Protein AF-A0A9E2MJJ1-F1 (afdb_monomer_lite)

pLDDT: mean 87.0, std 14.07, range [44.28, 97.94]

Sequence (61 aa):
SEASRILGWEPRVRFGELVRIMMDADLELAGLDAPGDGKRVLDEKFGNWHNWEDQVVSMER

Structure (mmCIF, N/CA/C/O backbone):
data_AF-A0A9E2MJJ1-F1
#
_entry.id   AF-A0A9E2MJJ1-F1
#
loop_
_atom_site.group_PDB
_atom_site.id
_atom_site.type_symbol
_atom_site.label_atom_id
_atom_site.label_alt_id
_atom_site.label_comp_id
_atom_site.label_asym_id
_atom_site.label_entity_id
_atom_site.label_seq_id
_atom_site.pdbx_PDB_ins_code
_atom_site.Cartn_x
_atom_site.Cartn_y
_atom_site.Cartn_z
_atom_site.occupancy
_atom_site.B_iso_or_equiv
_atom_site.auth_seq_id
_atom_site.auth_comp_id
_atom_site.auth_asym_id
_atom_site.auth_atom_id
_atom_site.pdbx_PDB_model_num
ATOM 1 N N . SER A 1 1 ? 17.515 1.855 -14.414 1.00 89.06 1 SER A N 1
ATOM 2 C CA . SER A 1 1 ? 18.506 1.082 -13.633 1.00 89.06 1 SER A CA 1
ATOM 3 C C . SER A 1 1 ? 18.938 -0.133 -14.439 1.00 89.06 1 SER A C 1
ATOM 5 O O . SER A 1 1 ? 18.266 -0.472 -15.410 1.00 89.06 1 SER A O 1
ATOM 7 N N . GLU A 1 2 ? 20.024 -0.797 -14.043 1.00 95.88 2 GLU A N 1
ATOM 8 C CA . GLU A 1 2 ? 20.447 -2.069 -14.648 1.00 95.88 2 GLU A CA 1
ATOM 9 C C . GLU A 1 2 ? 19.325 -3.123 -14.614 1.00 95.88 2 GLU A C 1
ATOM 11 O O . GLU A 1 2 ? 19.024 -3.732 -15.637 1.00 95.88 2 GLU A O 1
ATOM 16 N N . ALA A 1 3 ? 18.615 -3.236 -13.485 1.00 96.50 3 ALA A N 1
ATOM 17 C CA . ALA A 1 3 ? 17.485 -4.151 -13.316 1.00 96.50 3 ALA A CA 1
ATOM 18 C C . ALA A 1 3 ? 16.334 -3.886 -14.303 1.00 96.50 3 ALA A C 1
ATOM 20 O O . ALA A 1 3 ? 15.813 -4.818 -14.907 1.00 96.50 3 ALA A O 1
ATOM 21 N N . SER A 1 4 ? 15.967 -2.622 -14.526 1.00 95.62 4 SER A N 1
ATOM 22 C CA . SER A 1 4 ? 14.927 -2.277 -15.504 1.00 95.62 4 SER A CA 1
ATOM 23 C C . SER A 1 4 ? 15.347 -2.633 -16.936 1.00 95.62 4 SER A C 1
ATOM 25 O O . SER A 1 4 ? 14.547 -3.165 -17.696 1.00 95.62 4 SER A O 1
ATOM 27 N N . ARG A 1 5 ? 16.621 -2.421 -17.293 1.00 97.31 5 ARG A N 1
ATOM 28 C CA . ARG A 1 5 ? 17.138 -2.687 -18.644 1.00 97.31 5 ARG A CA 1
ATOM 29 C C . ARG A 1 5 ? 17.293 -4.180 -18.950 1.00 97.31 5 ARG A C 1
ATOM 31 O O . ARG A 1 5 ? 17.004 -4.590 -20.066 1.00 97.31 5 ARG A O 1
ATOM 38 N N . ILE A 1 6 ? 17.801 -4.964 -17.997 1.00 97.94 6 ILE A N 1
ATOM 39 C CA . ILE A 1 6 ? 18.108 -6.390 -18.207 1.00 97.94 6 ILE A CA 1
ATOM 40 C C . ILE A 1 6 ? 16.891 -7.270 -17.917 1.00 97.94 6 ILE A C 1
ATOM 42 O O . ILE A 1 6 ? 16.658 -8.242 -18.626 1.00 97.94 6 ILE A O 1
ATOM 46 N N . LEU A 1 7 ? 16.122 -6.939 -16.878 1.00 96.38 7 LEU A N 1
ATOM 47 C CA . LEU A 1 7 ? 15.051 -7.796 -16.363 1.00 96.38 7 LEU A CA 1
ATOM 48 C C . LEU A 1 7 ? 13.652 -7.247 -16.660 1.00 96.38 7 LEU A C 1
ATOM 50 O O . LEU A 1 7 ? 12.670 -7.879 -16.284 1.00 96.38 7 LEU A O 1
ATOM 54 N N . GLY A 1 8 ? 13.541 -6.052 -17.252 1.00 96.00 8 GLY A N 1
ATOM 55 C CA . GLY A 1 8 ? 12.255 -5.357 -17.358 1.00 96.00 8 GLY A CA 1
ATOM 56 C C . GLY A 1 8 ? 11.664 -5.011 -15.988 1.00 96.00 8 GLY A C 1
ATOM 57 O O . GLY A 1 8 ? 10.459 -4.819 -15.871 1.00 96.00 8 GLY A O 1
ATOM 58 N N . TRP A 1 9 ? 12.488 -4.985 -14.934 1.00 96.50 9 TRP A N 1
ATOM 59 C CA . TRP A 1 9 ? 11.996 -4.804 -13.576 1.00 96.50 9 TRP A CA 1
ATOM 60 C C . TRP A 1 9 ? 11.499 -3.377 -13.352 1.00 96.50 9 TRP A C 1
ATOM 62 O O . TRP A 1 9 ? 12.229 -2.404 -13.574 1.00 96.50 9 TRP A O 1
ATOM 72 N N . GLU A 1 10 ? 10.285 -3.272 -12.825 1.00 94.81 10 GLU A N 1
ATOM 73 C CA . GLU A 1 10 ? 9.700 -2.034 -12.332 1.00 94.81 10 GLU A CA 1
ATOM 74 C C . GLU A 1 10 ? 8.939 -2.274 -11.018 1.00 94.81 10 GLU A C 1
ATOM 76 O O . GLU A 1 10 ? 8.399 -3.365 -10.796 1.00 94.81 10 GLU A O 1
ATOM 81 N N . PRO A 1 11 ? 8.893 -1.276 -10.117 1.00 93.75 11 PRO A N 1
ATOM 82 C CA . PRO A 1 11 ? 8.131 -1.394 -8.885 1.00 93.75 11 PRO A CA 1
ATOM 83 C C . PRO A 1 11 ? 6.632 -1.395 -9.195 1.00 93.75 11 PRO A C 1
ATOM 85 O O . PRO A 1 11 ? 6.101 -0.427 -9.739 1.00 93.75 11 PRO A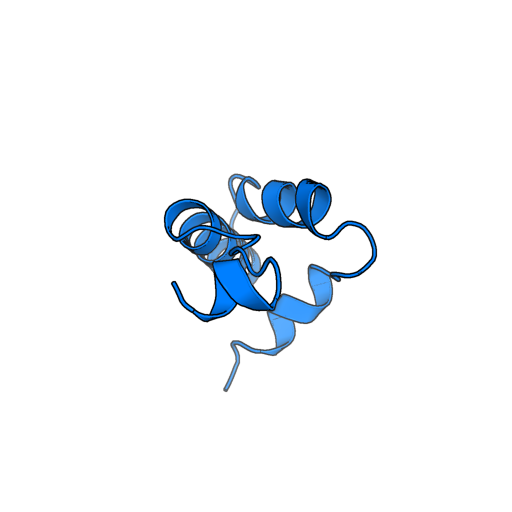 O 1
ATOM 88 N N . ARG A 1 12 ? 5.932 -2.456 -8.779 1.00 92.94 12 ARG A N 1
ATOM 89 C CA . ARG A 1 12 ? 4.464 -2.513 -8.871 1.00 92.94 12 ARG A CA 1
ATOM 90 C C . ARG A 1 12 ? 3.788 -1.521 -7.924 1.0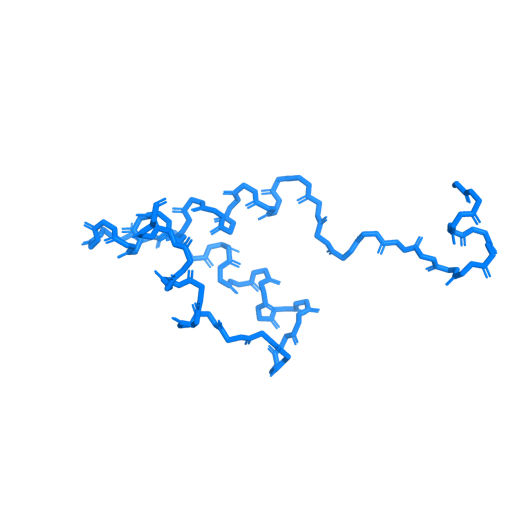0 92.94 12 ARG A C 1
ATOM 92 O O . ARG A 1 12 ? 2.754 -0.967 -8.274 1.00 92.94 12 ARG A O 1
ATOM 99 N N . VAL A 1 13 ? 4.384 -1.259 -6.761 1.00 94.56 13 VAL A N 1
ATOM 100 C CA . VAL A 1 13 ? 3.874 -0.328 -5.740 1.00 94.56 13 VAL A CA 1
ATOM 101 C C . VAL A 1 13 ? 4.884 0.794 -5.531 1.00 94.56 13 VAL A C 1
ATOM 103 O O . VAL A 1 13 ? 6.076 0.544 -5.351 1.00 94.56 13 VAL A O 1
ATOM 106 N N . ARG A 1 14 ? 4.415 2.042 -5.564 1.00 95.19 14 ARG A N 1
ATOM 107 C CA . ARG A 1 14 ? 5.212 3.242 -5.269 1.00 95.19 14 ARG A CA 1
ATOM 108 C C . ARG A 1 14 ? 5.018 3.670 -3.817 1.00 95.19 14 ARG A C 1
ATOM 110 O O . ARG A 1 14 ? 4.062 3.273 -3.165 1.00 95.19 14 ARG A O 1
ATOM 117 N N . PHE A 1 15 ? 5.895 4.541 -3.322 1.00 96.12 15 PHE A N 1
ATOM 118 C CA . PHE A 1 15 ? 5.903 4.944 -1.911 1.00 96.12 15 PHE A CA 1
ATOM 119 C C . PHE A 1 15 ? 4.544 5.442 -1.389 1.00 96.12 15 PHE A C 1
ATOM 121 O O . PHE A 1 15 ? 4.095 4.988 -0.346 1.00 96.12 15 PHE A O 1
ATOM 128 N N . GLY A 1 16 ? 3.846 6.312 -2.126 1.00 97.12 16 GLY A N 1
ATOM 129 C CA . GLY A 1 16 ? 2.535 6.811 -1.685 1.00 97.12 16 GLY A CA 1
ATOM 130 C C . GLY A 1 16 ? 1.454 5.728 -1.605 1.00 97.12 16 GLY A C 1
ATOM 131 O O . GLY A 1 16 ? 0.567 5.798 -0.764 1.00 97.12 16 GLY A O 1
ATOM 132 N N . GLU A 1 17 ? 1.543 4.707 -2.454 1.00 96.56 17 GLU A N 1
ATOM 133 C CA . GLU A 1 17 ? 0.638 3.558 -2.426 1.00 96.56 17 GLU A CA 1
ATOM 134 C C . GLU A 1 17 ? 0.974 2.634 -1.253 1.00 96.56 17 GLU A C 1
ATOM 136 O O . GLU A 1 17 ? 0.073 2.185 -0.555 1.00 96.56 17 GLU A O 1
ATOM 141 N N . LEU A 1 18 ? 2.267 2.430 -0.983 1.00 95.44 18 LEU A N 1
ATOM 142 C CA . LEU A 1 18 ? 2.736 1.691 0.187 1.00 95.44 18 LEU A CA 1
ATOM 143 C C . LEU A 1 18 ? 2.255 2.336 1.493 1.00 95.44 18 LEU A C 1
ATOM 145 O O . LEU A 1 18 ? 1.758 1.634 2.363 1.00 95.44 18 LEU A O 1
ATOM 149 N N . VAL A 1 19 ? 2.341 3.665 1.617 1.00 96.19 19 VAL A N 1
ATOM 150 C CA . VAL A 1 19 ? 1.861 4.380 2.814 1.00 96.19 19 VAL A CA 1
ATOM 151 C C . VAL A 1 19 ? 0.359 4.177 3.024 1.00 96.19 19 VAL A C 1
ATOM 153 O O . VAL A 1 19 ? -0.069 3.977 4.153 1.00 96.19 19 VAL A O 1
ATOM 156 N N . ARG A 1 20 ? -0.442 4.179 1.951 1.00 96.25 20 ARG A N 1
ATOM 157 C CA . ARG A 1 20 ? -1.889 3.908 2.035 1.00 96.25 20 ARG A CA 1
ATOM 158 C C . ARG A 1 20 ? -2.180 2.476 2.479 1.00 96.25 20 ARG A C 1
ATOM 160 O O . ARG A 1 20 ? -3.041 2.283 3.323 1.00 96.25 20 ARG A O 1
ATOM 167 N N . ILE A 1 21 ? -1.433 1.501 1.952 1.00 94.19 21 ILE A N 1
ATOM 168 C CA . ILE A 1 21 ? -1.506 0.096 2.385 1.00 94.19 21 ILE A CA 1
ATOM 169 C C . ILE A 1 21 ? -1.220 -0.020 3.883 1.00 94.19 21 ILE A C 1
ATOM 171 O O . ILE A 1 21 ? -2.010 -0.622 4.600 1.00 94.19 21 ILE A O 1
ATOM 175 N N . MET A 1 22 ? -0.126 0.584 4.354 1.00 92.94 22 MET A N 1
ATOM 176 C CA . MET A 1 22 ? 0.255 0.542 5.769 1.00 92.94 22 MET A CA 1
ATOM 177 C C . MET A 1 22 ? -0.789 1.220 6.664 1.00 92.94 22 MET A C 1
ATOM 179 O O . MET A 1 22 ? -1.163 0.663 7.686 1.00 92.94 22 MET A O 1
ATOM 183 N N . MET A 1 23 ? -1.293 2.390 6.262 1.00 94.94 23 MET A N 1
ATOM 184 C CA . MET A 1 23 ? -2.276 3.139 7.047 1.00 94.94 23 MET A CA 1
ATOM 185 C C . MET A 1 23 ? -3.597 2.384 7.195 1.00 94.94 23 MET A C 1
ATOM 187 O O . MET A 1 23 ? -4.137 2.325 8.294 1.00 94.94 23 MET A O 1
ATOM 191 N N . ASP A 1 24 ? -4.112 1.804 6.108 1.00 94.69 24 ASP A N 1
ATOM 192 C CA . ASP A 1 24 ? -5.337 1.006 6.168 1.00 94.69 24 ASP A CA 1
ATOM 193 C C . ASP A 1 24 ? -5.150 -0.226 7.061 1.00 94.69 24 ASP A C 1
ATOM 195 O O . ASP A 1 24 ? -6.0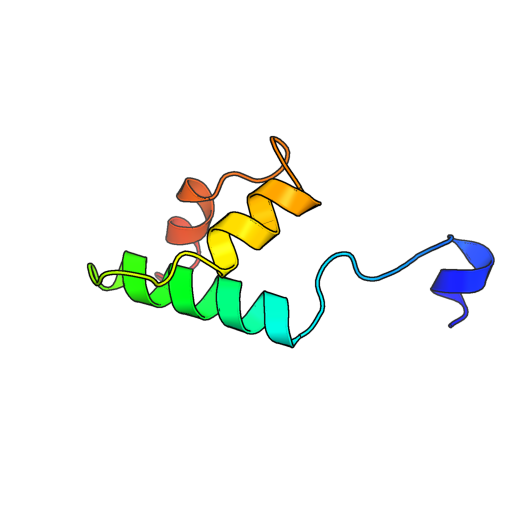10 -0.507 7.892 1.00 94.69 24 ASP A O 1
ATOM 199 N N . ALA A 1 25 ? -4.013 -0.920 6.938 1.00 91.75 25 ALA A N 1
ATOM 200 C CA . ALA A 1 25 ? -3.708 -2.084 7.766 1.00 91.75 25 ALA A CA 1
ATOM 201 C C . ALA A 1 25 ? -3.629 -1.729 9.263 1.00 91.75 25 ALA A C 1
ATOM 203 O O . ALA A 1 25 ? -4.223 -2.426 10.082 1.00 91.75 25 ALA A O 1
ATOM 204 N N . ASP A 1 26 ? -2.955 -0.629 9.621 1.00 91.94 26 ASP A N 1
ATOM 205 C CA . ASP A 1 26 ? -2.853 -0.158 11.009 1.00 91.94 26 ASP A CA 1
ATOM 206 C C . ASP A 1 26 ? -4.215 0.265 11.585 1.00 91.94 26 ASP A C 1
ATOM 208 O O . ASP A 1 26 ? -4.518 -0.024 12.744 1.00 91.94 26 ASP A O 1
ATOM 212 N N . LEU A 1 27 ? -5.051 0.947 10.790 1.00 93.56 27 LEU A N 1
ATOM 213 C CA . LEU A 1 27 ? -6.395 1.354 11.210 1.00 93.56 27 LEU A CA 1
ATOM 214 C C . LEU A 1 27 ? -7.292 0.136 11.449 1.00 93.56 27 LEU A C 1
ATOM 216 O O . LEU A 1 27 ? -7.910 0.048 12.510 1.00 93.56 27 LEU A O 1
ATOM 220 N N . GLU A 1 28 ? -7.314 -0.823 10.521 1.00 92.06 28 GLU A N 1
ATOM 221 C CA . GLU A 1 28 ? -8.092 -2.056 10.680 1.00 92.06 28 GLU A CA 1
ATOM 222 C C . GLU A 1 28 ? -7.596 -2.893 11.871 1.00 92.06 28 GLU A C 1
ATOM 224 O O . GLU A 1 28 ? -8.413 -3.384 12.652 1.00 92.06 28 GLU A O 1
ATOM 229 N N . LEU A 1 29 ? -6.275 -2.995 12.075 1.00 88.06 29 LEU A N 1
ATOM 230 C CA . LEU A 1 29 ? -5.681 -3.667 13.238 1.00 88.06 29 LEU A CA 1
ATOM 231 C C . LEU A 1 29 ? -6.099 -3.001 14.559 1.00 88.06 29 LEU A C 1
ATOM 233 O O . LEU A 1 29 ? -6.358 -3.684 15.548 1.00 88.06 29 LEU A O 1
ATOM 237 N N . ALA A 1 30 ? -6.211 -1.671 14.575 1.00 91.25 30 ALA A N 1
ATOM 238 C CA . ALA A 1 30 ? -6.703 -0.912 15.722 1.00 91.25 30 ALA A CA 1
ATOM 239 C C . ALA A 1 30 ? -8.237 -0.974 15.899 1.00 91.25 30 ALA A C 1
ATOM 241 O O . ALA A 1 30 ? -8.763 -0.373 16.840 1.00 91.25 30 ALA A O 1
ATOM 242 N N . GLY A 1 31 ? -8.964 -1.673 15.017 1.00 92.69 31 GLY A N 1
ATOM 243 C CA . GLY A 1 31 ? -10.428 -1.739 15.019 1.00 92.69 31 GLY A CA 1
ATOM 244 C C . GLY A 1 31 ? -11.108 -0.434 14.587 1.00 92.69 31 GLY A C 1
ATOM 245 O O . GLY A 1 31 ? -12.244 -0.175 14.985 1.00 92.69 31 GLY A O 1
ATOM 246 N N . LEU A 1 32 ? -10.405 0.407 13.825 1.00 95.12 32 LEU A N 1
ATOM 247 C CA . LEU A 1 32 ? -10.886 1.677 13.288 1.00 95.12 32 LEU A CA 1
ATOM 248 C C . LEU A 1 32 ? -11.290 1.535 11.816 1.00 95.12 32 LEU A C 1
ATOM 250 O O . LEU A 1 32 ? -10.788 0.675 11.094 1.00 95.12 32 LEU A O 1
ATOM 254 N N . ASP A 1 33 ? -12.157 2.436 11.354 1.00 95.00 33 ASP A N 1
ATOM 255 C CA . ASP A 1 33 ? -12.522 2.509 9.940 1.00 95.00 33 ASP A CA 1
ATOM 256 C C . ASP A 1 33 ? -11.340 3.024 9.102 1.00 95.00 33 ASP A C 1
ATOM 258 O O . ASP A 1 33 ? -10.848 4.141 9.298 1.00 95.00 33 ASP A O 1
ATOM 262 N N . ALA A 1 34 ? -10.910 2.214 8.136 1.00 95.00 34 ALA A N 1
ATOM 263 C CA . ALA A 1 34 ? -9.890 2.575 7.162 1.00 95.00 34 ALA A CA 1
ATOM 264 C C . ALA A 1 34 ? -10.504 3.210 5.896 1.00 95.00 34 ALA A C 1
ATOM 266 O O . ALA A 1 34 ? -11.587 2.806 5.463 1.00 95.00 34 ALA A O 1
ATOM 267 N N . PRO A 1 35 ? -9.817 4.167 5.240 1.00 96.00 35 PRO A N 1
ATOM 268 C CA . PRO A 1 35 ? -10.239 4.702 3.942 1.00 96.00 35 PRO A CA 1
ATOM 269 C C . PRO A 1 35 ? -10.361 3.663 2.815 1.00 96.00 35 PRO A C 1
ATOM 271 O O . PRO A 1 35 ? -11.121 3.885 1.872 1.00 96.00 35 PRO A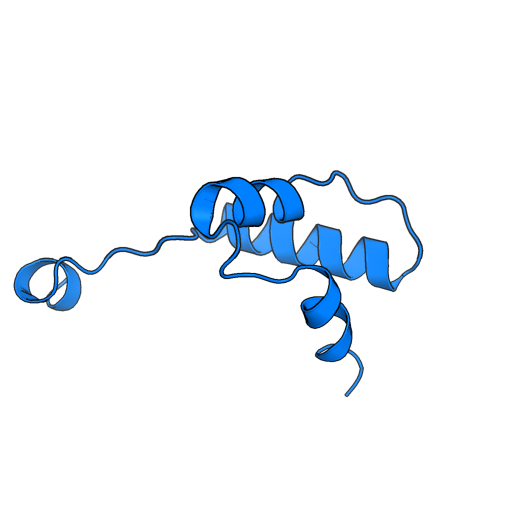 O 1
ATOM 274 N N . GLY A 1 36 ? -9.615 2.554 2.881 1.00 95.00 36 GLY A N 1
ATOM 275 C CA . GLY A 1 36 ? -9.692 1.441 1.923 1.00 95.00 36 GLY A CA 1
ATOM 276 C C . GLY A 1 36 ? -8.866 1.635 0.642 1.00 95.00 36 GLY A C 1
ATOM 277 O O . GLY A 1 36 ? -8.915 0.812 -0.277 1.00 95.00 36 GLY A O 1
ATOM 278 N N . ASP A 1 37 ? -8.091 2.717 0.560 1.00 95.69 37 ASP A N 1
ATOM 279 C CA . ASP A 1 37 ? -7.209 3.016 -0.567 1.00 95.69 37 ASP A CA 1
ATOM 280 C C . ASP A 1 37 ? -6.086 1.983 -0.738 1.00 95.69 37 ASP A C 1
ATOM 282 O O . ASP A 1 37 ? -5.714 1.639 -1.861 1.00 95.69 37 ASP A O 1
ATOM 286 N N . GLY A 1 38 ? -5.528 1.508 0.370 1.00 93.62 38 GLY A N 1
ATOM 287 C CA . GLY A 1 38 ? -4.493 0.489 0.431 1.00 93.62 38 GLY A CA 1
ATOM 288 C C . GLY A 1 38 ? -4.992 -0.870 -0.039 1.00 93.62 38 GLY A C 1
ATOM 289 O O . GLY A 1 38 ? -4.366 -1.493 -0.900 1.00 93.62 38 GLY A O 1
ATOM 290 N N . LYS A 1 39 ? -6.164 -1.286 0.451 1.00 91.50 39 LYS A N 1
ATOM 291 C CA . LYS A 1 39 ? -6.816 -2.530 0.022 1.00 91.50 39 LYS A CA 1
ATOM 292 C C . LYS A 1 39 ? -7.102 -2.522 -1.480 1.00 91.50 39 LYS A C 1
ATOM 294 O O . LYS A 1 39 ? -6.735 -3.456 -2.191 1.00 91.50 39 LYS A O 1
ATOM 299 N N . ARG A 1 40 ? -7.622 -1.402 -1.994 1.00 93.81 40 ARG A N 1
ATOM 300 C CA . ARG A 1 40 ? -7.871 -1.209 -3.429 1.00 93.81 40 ARG A CA 1
ATOM 301 C C . ARG A 1 40 ? -6.595 -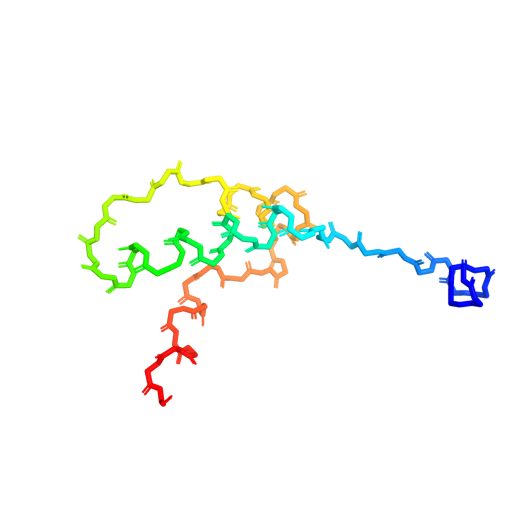1.298 -4.276 1.00 93.81 40 ARG A C 1
ATOM 303 O O . ARG A 1 40 ? -6.621 -1.909 -5.340 1.00 93.81 40 ARG A O 1
ATOM 310 N N . VAL A 1 41 ? -5.472 -0.729 -3.821 1.00 93.88 41 VAL A N 1
ATOM 311 C CA . VAL A 1 41 ? -4.180 -0.856 -4.529 1.00 93.88 41 VAL A CA 1
ATOM 312 C C . VAL A 1 41 ? -3.772 -2.323 -4.674 1.00 93.88 41 VAL A C 1
ATOM 314 O O . VAL A 1 41 ? -3.247 -2.710 -5.719 1.00 93.88 41 VAL A O 1
ATOM 317 N N . LEU A 1 42 ? -3.972 -3.136 -3.638 1.00 91.19 42 LEU A N 1
ATOM 318 C CA . LEU A 1 42 ? -3.594 -4.545 -3.676 1.00 91.19 42 LEU A CA 1
ATOM 319 C C . LEU A 1 42 ? -4.513 -5.352 -4.594 1.00 91.19 42 LEU A C 1
ATOM 321 O O . LEU A 1 42 ? -4.001 -6.097 -5.433 1.00 91.19 42 LEU A O 1
ATOM 325 N N . ASP A 1 43 ? -5.824 -5.119 -4.533 1.00 90.31 43 ASP A N 1
ATOM 326 C CA . ASP A 1 43 ? -6.795 -5.746 -5.436 1.00 90.31 43 ASP A CA 1
ATOM 327 C C . ASP A 1 43 ? -6.482 -5.430 -6.908 1.00 90.31 43 ASP A C 1
ATOM 329 O O . ASP A 1 43 ? -6.398 -6.334 -7.742 1.00 90.31 43 ASP A O 1
ATOM 333 N N . GLU A 1 44 ? -6.228 -4.158 -7.232 1.00 92.56 44 GLU A N 1
ATOM 334 C CA . GLU A 1 44 ? -5.947 -3.710 -8.602 1.00 92.56 44 GLU A CA 1
ATOM 335 C C . GLU A 1 44 ? -4.614 -4.255 -9.150 1.00 92.56 44 GLU A C 1
ATOM 337 O O . GLU A 1 44 ? -4.503 -4.523 -10.349 1.00 92.56 44 GLU A O 1
ATOM 342 N N . LYS A 1 45 ? -3.582 -4.403 -8.304 1.00 91.94 45 LYS A N 1
ATOM 343 C CA . LYS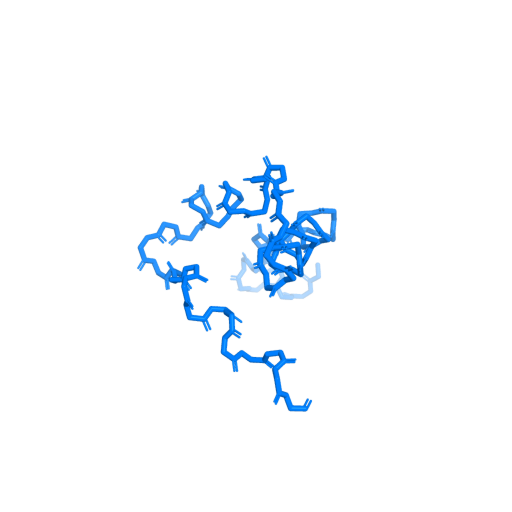 A 1 45 ? -2.206 -4.700 -8.758 1.00 91.94 45 LYS A CA 1
ATOM 344 C C . LYS A 1 45 ? -1.738 -6.134 -8.538 1.00 91.94 45 LYS A C 1
ATOM 346 O O . LYS A 1 45 ? -0.784 -6.570 -9.195 1.00 91.94 45 LYS A O 1
ATOM 351 N N . PHE A 1 46 ? -2.360 -6.850 -7.609 1.00 87.88 46 PHE A N 1
ATOM 352 C CA . PHE A 1 46 ? -1.972 -8.207 -7.228 1.00 87.88 46 PHE A CA 1
ATOM 353 C C . PHE A 1 46 ? -3.135 -9.199 -7.311 1.00 87.88 46 PHE A C 1
ATOM 355 O O . PHE A 1 46 ? -2.865 -10.393 -7.462 1.00 87.88 46 PHE A O 1
ATOM 362 N N . GLY A 1 47 ? -4.392 -8.735 -7.309 1.00 81.12 47 GLY A N 1
ATOM 363 C CA . GLY A 1 47 ? -5.575 -9.592 -7.394 1.00 81.12 47 GLY A CA 1
ATOM 364 C C . GLY A 1 47 ? -5.488 -10.762 -6.411 1.00 81.12 47 GLY A C 1
ATOM 365 O O . GLY A 1 47 ? -5.076 -10.595 -5.270 1.00 81.12 47 GLY A O 1
ATOM 366 N N . ASN A 1 48 ? -5.755 -11.978 -6.891 1.00 77.25 48 ASN A N 1
ATOM 367 C CA . ASN A 1 48 ? -5.758 -13.194 -6.064 1.00 77.25 48 ASN A CA 1
ATOM 368 C C . ASN A 1 48 ? -4.375 -13.658 -5.570 1.00 77.25 48 ASN A C 1
ATOM 370 O O . ASN A 1 48 ? -4.289 -14.681 -4.892 1.00 77.25 48 ASN A O 1
ATOM 374 N N . TRP A 1 49 ? -3.281 -12.994 -5.954 1.00 79.69 49 TRP A N 1
ATOM 375 C CA . TRP A 1 49 ? -1.961 -13.350 -5.430 1.00 79.69 49 TRP A CA 1
ATOM 376 C C . TRP A 1 49 ? -1.768 -12.846 -3.993 1.00 79.69 49 TRP A C 1
ATOM 378 O O . TRP A 1 49 ? -0.989 -13.429 -3.240 1.00 79.69 49 TRP A O 1
ATOM 388 N N . HIS A 1 50 ? -2.469 -11.782 -3.599 1.00 75.06 50 HIS A N 1
ATOM 389 C CA . HIS A 1 50 ? -2.362 -11.215 -2.260 1.00 75.06 50 HIS A CA 1
ATOM 390 C C . HIS A 1 50 ? -3.625 -11.510 -1.448 1.00 75.06 50 HIS A C 1
ATOM 392 O O . HIS A 1 50 ? -4.735 -11.413 -1.964 1.00 75.06 50 HIS A O 1
ATOM 398 N N . ASN A 1 51 ? -3.444 -11.887 -0.183 1.00 77.88 51 ASN A N 1
ATOM 399 C CA . ASN A 1 51 ? -4.533 -12.032 0.771 1.00 77.88 51 ASN A CA 1
ATOM 400 C C . ASN A 1 51 ? -4.408 -10.926 1.823 1.00 77.88 51 ASN A C 1
ATOM 402 O O . ASN A 1 51 ? -3.466 -10.911 2.619 1.00 77.88 51 ASN A O 1
ATOM 406 N N . TRP A 1 52 ? -5.354 -9.986 1.798 1.00 81.31 52 TRP A N 1
ATOM 407 C CA . TRP A 1 52 ? -5.406 -8.858 2.727 1.00 81.31 52 TRP A CA 1
ATOM 408 C C . TRP A 1 52 ? -5.500 -9.320 4.186 1.00 81.31 52 TRP A C 1
ATOM 410 O O . TRP A 1 52 ? -4.843 -8.752 5.052 1.00 81.31 52 TRP A O 1
ATOM 420 N N . GLU A 1 53 ? -6.236 -10.403 4.446 1.00 73.69 53 GLU A N 1
ATOM 421 C CA . GLU A 1 53 ? -6.450 -10.924 5.801 1.00 73.69 53 GLU A CA 1
ATOM 422 C C . GLU A 1 53 ? -5.164 -11.498 6.422 1.00 73.69 53 GLU A C 1
ATOM 424 O O . GLU A 1 53 ? -4.977 -11.428 7.635 1.00 73.69 53 GLU A O 1
ATOM 429 N N . ASP A 1 54 ? -4.220 -11.968 5.599 1.00 67.06 54 ASP A N 1
ATOM 430 C CA . ASP A 1 54 ? -2.933 -12.491 6.074 1.00 67.06 54 ASP A CA 1
ATOM 431 C C . ASP A 1 54 ? -1.947 -11.373 6.480 1.00 67.06 54 ASP A C 1
ATOM 433 O O . ASP A 1 54 ? -0.961 -11.639 7.171 1.00 67.06 54 ASP A O 1
ATOM 437 N N . GLN A 1 55 ? -2.183 -10.110 6.084 1.00 60.50 55 GLN A N 1
ATOM 438 C CA . GLN A 1 55 ? -1.315 -8.980 6.469 1.00 60.50 55 GLN A CA 1
ATOM 439 C C . GLN A 1 55 ? -1.394 -8.657 7.962 1.00 60.50 55 GLN A C 1
ATOM 441 O O . GLN A 1 55 ? -0.386 -8.269 8.559 1.00 60.50 55 GLN A O 1
ATOM 446 N N . VAL A 1 56 ? -2.560 -8.887 8.571 1.00 56.09 56 VAL A N 1
ATOM 447 C CA . VAL A 1 56 ? -2.854 -8.559 9.974 1.00 56.09 56 VAL A CA 1
ATOM 448 C C . VAL A 1 56 ? -1.985 -9.379 10.946 1.00 56.09 56 VAL A C 1
ATOM 450 O O . VAL A 1 56 ? -1.758 -8.977 12.081 1.00 56.09 56 VAL A O 1
ATOM 453 N N . VAL A 1 57 ? -1.399 -10.495 10.492 1.00 52.50 57 VAL A N 1
ATOM 454 C CA . VAL A 1 57 ? -0.642 -11.440 11.336 1.00 52.50 57 VAL A CA 1
ATOM 455 C C . VAL A 1 57 ? 0.839 -11.052 11.513 1.00 52.50 57 VAL A C 1
ATOM 457 O O . VAL A 1 57 ? 1.524 -11.601 12.375 1.00 52.50 57 VAL A O 1
ATOM 460 N N . SER A 1 58 ? 1.372 -10.095 10.742 1.00 52.34 58 SER A N 1
ATOM 461 C CA . SER A 1 58 ? 2.812 -9.766 10.786 1.00 52.34 58 SER A CA 1
ATOM 462 C C . SER A 1 58 ? 3.201 -8.600 11.706 1.00 52.34 58 SER A C 1
ATOM 464 O O . SER A 1 58 ? 4.394 -8.364 11.892 1.00 52.34 58 SER A O 1
ATOM 466 N N . MET A 1 59 ? 2.228 -7.904 12.309 1.00 53.50 59 MET A N 1
ATOM 467 C CA . MET A 1 59 ? 2.456 -6.663 13.070 1.00 53.50 59 MET A CA 1
ATOM 468 C C . MET A 1 59 ? 2.362 -6.820 14.604 1.00 53.50 59 MET A C 1
ATOM 470 O O . MET A 1 59 ? 2.565 -5.849 15.324 1.00 53.50 59 MET A O 1
ATOM 474 N N . GLU A 1 60 ? 2.138 -8.038 15.120 1.00 48.12 60 GLU A N 1
ATOM 475 C CA . GLU A 1 60 ? 2.098 -8.354 16.567 1.00 48.12 60 GLU A CA 1
ATOM 476 C C . GLU A 1 60 ? 3.380 -9.034 17.114 1.00 48.12 60 GLU A C 1
ATOM 478 O O . GLU A 1 60 ? 3.315 -9.888 18.002 1.00 48.12 60 GLU A O 1
ATOM 483 N N . ARG A 1 61 ? 4.577 -8.684 16.624 1.00 44.28 61 ARG A N 1
ATOM 484 C CA . ARG A 1 61 ? 5.831 -9.073 17.306 1.00 44.28 61 ARG A CA 1
ATOM 485 C C . ARG A 1 61 ? 6.744 -7.903 17.609 1.00 44.28 61 ARG A C 1
ATOM 487 O O . ARG A 1 61 ? 6.986 -7.097 16.690 1.00 44.28 61 ARG A O 1
#

Secondary structure (DSSP, 8-state):
-HHHHHH----SS-HHHHHHHHHHHHHHHTTPPP-SHHHHHHHHHHGGG--GGGGGGGS--

Foldseek 3Di:
DVCCVPPVDDDLDDPVLVVLLVQQLVQVLVVHDRPCSNVVSCCVRPNPNDDSVVVNPPPPD

Radius of gyration: 13.81 Å; chains: 1; bounding box: 33×20×36 Å